Protein AF-A0A378AR31-F1 (afdb_monomer)

Mean predicted aligned error: 7.61 Å

Organism: NCBI:txid72407

Structure (mmCIF, N/CA/C/O backbone):
data_AF-A0A378AR31-F1
#
_entry.id   AF-A0A378AR31-F1
#
loop_
_atom_site.group_PDB
_atom_site.id
_atom_site.type_symbol
_atom_site.label_atom_id
_atom_site.label_alt_id
_atom_site.label_comp_id
_atom_site.label_asym_id
_atom_site.label_entity_id
_atom_site.label_seq_id
_atom_site.pdbx_PDB_ins_code
_atom_site.Cartn_x
_atom_site.Cartn_y
_atom_site.Cartn_z
_atom_site.occupancy
_atom_site.B_iso_or_equiv
_atom_site.auth_seq_id
_atom_site.auth_comp_id
_atom_site.auth_asym_id
_atom_site.auth_atom_id
_atom_site.pdbx_PDB_model_num
ATOM 1 N N . MET A 1 1 ? -20.891 -11.059 22.526 1.00 69.88 1 MET A N 1
ATOM 2 C CA . MET A 1 1 ? -19.518 -11.521 22.228 1.00 69.88 1 MET A CA 1
ATOM 3 C C . MET A 1 1 ? -19.489 -12.984 21.783 1.00 69.88 1 MET A C 1
ATOM 5 O O . MET A 1 1 ? -19.189 -13.189 20.621 1.00 69.88 1 MET A O 1
ATOM 9 N N . GLN A 1 2 ? -19.909 -13.976 22.588 1.00 78.50 2 GLN A N 1
ATOM 10 C CA . GLN A 1 2 ? -19.886 -15.408 22.188 1.00 78.50 2 GLN A CA 1
ATOM 11 C C . GLN A 1 2 ? -20.604 -15.714 20.859 1.00 78.50 2 GLN A C 1
ATOM 13 O O . GLN A 1 2 ? -19.966 -16.184 19.927 1.00 78.50 2 GLN A O 1
ATOM 18 N N . LYS A 1 3 ? -21.873 -15.308 20.704 1.00 87.25 3 LYS A N 1
ATOM 19 C CA . LYS A 1 3 ? -22.604 -15.470 19.428 1.00 87.25 3 LYS A CA 1
ATOM 20 C C . LYS A 1 3 ? -21.940 -14.767 18.234 1.00 87.25 3 LYS A C 1
ATOM 22 O O . LYS A 1 3 ? -22.090 -15.207 17.103 1.00 87.25 3 LYS A O 1
ATOM 27 N N . LEU A 1 4 ? -21.226 -13.661 18.467 1.00 87.81 4 LEU A N 1
ATOM 28 C CA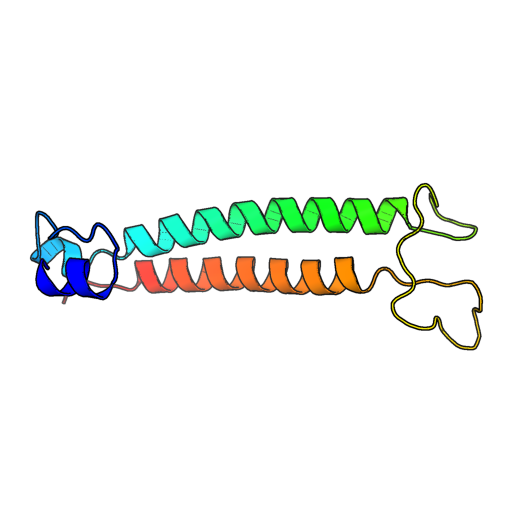 . LEU A 1 4 ? -20.530 -12.937 17.397 1.00 87.81 4 LEU A CA 1
ATOM 29 C C . LEU A 1 4 ? -19.252 -13.674 16.984 1.00 87.81 4 LEU A C 1
ATOM 31 O O . LEU A 1 4 ? -18.990 -13.801 15.792 1.00 87.81 4 LEU A O 1
ATOM 35 N N . ALA A 1 5 ? -18.490 -14.191 17.949 1.00 90.12 5 ALA A N 1
ATOM 36 C CA . ALA A 1 5 ? -17.317 -15.020 17.689 1.00 90.12 5 ALA A CA 1
ATOM 37 C C . ALA A 1 5 ? -17.698 -16.311 16.940 1.00 90.12 5 ALA A C 1
ATOM 39 O O . ALA A 1 5 ? -17.041 -16.669 15.969 1.00 90.12 5 ALA A O 1
ATOM 40 N N . GLU A 1 6 ? -18.812 -16.947 17.319 1.00 89.25 6 GLU A N 1
ATOM 41 C CA . GLU A 1 6 ? -19.341 -18.152 16.661 1.00 89.25 6 GLU A CA 1
ATOM 42 C C . GLU A 1 6 ? -19.731 -17.914 15.195 1.00 89.25 6 GLU A C 1
ATOM 44 O O . GLU A 1 6 ? -19.411 -18.724 14.332 1.00 89.25 6 GLU A O 1
ATOM 49 N N . VAL A 1 7 ? -20.402 -16.799 14.889 1.00 94.75 7 VAL A N 1
ATOM 50 C CA . VAL A 1 7 ? -20.836 -16.497 13.513 1.00 94.75 7 VAL A CA 1
ATOM 51 C C . VAL A 1 7 ? -19.681 -15.981 12.647 1.00 94.75 7 VAL A C 1
ATOM 53 O O . VAL A 1 7 ? -19.621 -16.287 11.458 1.00 94.75 7 VAL A O 1
ATOM 56 N N . SER A 1 8 ? -18.766 -15.191 13.218 1.00 91.38 8 SER A N 1
ATOM 57 C CA . SER A 1 8 ? -17.653 -14.579 12.473 1.00 91.38 8 SER A CA 1
ATOM 58 C C . SER A 1 8 ? -16.426 -15.479 12.322 1.00 91.38 8 SER A C 1
ATOM 60 O O . SER A 1 8 ? -15.584 -15.196 11.473 1.00 91.38 8 SER A O 1
ATOM 62 N N . ASN A 1 9 ? -16.311 -16.545 13.122 1.00 90.94 9 ASN A N 1
ATOM 63 C CA . ASN A 1 9 ? -15.100 -17.364 13.258 1.00 90.94 9 ASN A CA 1
ATOM 64 C C . ASN A 1 9 ? -13.840 -16.550 13.612 1.00 90.94 9 ASN A C 1
ATOM 66 O O . ASN A 1 9 ? -12.719 -16.943 13.288 1.00 90.94 9 ASN A O 1
ATOM 70 N N . LEU A 1 10 ? -14.017 -15.408 14.280 1.00 90.38 10 LEU A N 1
ATOM 71 C CA . LEU A 1 10 ? -12.929 -14.564 14.763 1.00 90.38 10 LEU A CA 1
ATOM 72 C C . LEU A 1 10 ? -12.861 -14.619 16.296 1.00 90.38 10 LEU A C 1
ATOM 74 O O . LEU A 1 10 ? -13.904 -14.711 16.951 1.00 90.38 10 LEU A O 1
ATOM 78 N N . PRO A 1 11 ? -11.657 -14.531 16.892 1.00 89.38 11 PRO A N 1
ATOM 79 C CA . PRO A 1 11 ? -11.473 -14.553 18.341 1.00 89.38 11 PRO A CA 1
ATOM 80 C C . PRO A 1 11 ? -11.846 -13.196 18.962 1.00 89.38 11 PRO A C 1
ATOM 82 O O . PRO A 1 11 ? -10.994 -12.463 19.456 1.00 89.38 11 PRO A O 1
ATOM 85 N N . VAL A 1 12 ? -13.128 -12.830 18.899 1.00 88.75 12 VAL A N 1
ATOM 86 C CA . VAL A 1 12 ? -13.624 -11.561 19.443 1.00 88.75 12 VAL A CA 1
ATOM 87 C C . VAL A 1 12 ? -13.807 -11.685 20.956 1.00 88.75 12 VAL A C 1
ATOM 89 O O . VAL A 1 12 ? -14.566 -12.533 21.431 1.00 88.75 12 VAL A O 1
ATOM 92 N N . VAL A 1 13 ? -13.136 -10.818 21.710 1.00 89.19 13 VAL A N 1
ATOM 93 C CA . VAL A 1 13 ? -13.215 -10.746 23.176 1.00 89.19 13 VAL A CA 1
ATOM 94 C C . VAL A 1 13 ? -13.860 -9.427 23.618 1.00 89.19 13 VAL A C 1
ATOM 96 O O . VAL A 1 13 ? -13.732 -8.426 22.912 1.00 89.19 13 VAL A O 1
ATOM 99 N N . PRO A 1 14 ? -14.595 -9.403 24.747 1.00 84.88 14 PRO A N 1
ATOM 100 C CA . PRO A 1 14 ? -15.070 -8.152 25.332 1.00 84.88 14 PRO A CA 1
ATOM 101 C C . PRO A 1 14 ? -13.894 -7.256 25.731 1.00 84.88 14 PRO A C 1
ATOM 103 O O . PRO A 1 14 ? -12.881 -7.758 26.213 1.00 84.88 14 PRO A O 1
ATOM 106 N N . ALA A 1 15 ? -14.050 -5.943 25.543 1.00 84.81 15 ALA A N 1
ATOM 107 C CA . ALA A 1 15 ? -13.116 -4.967 26.093 1.00 84.81 15 ALA A CA 1
ATOM 108 C C . ALA A 1 15 ? -13.166 -4.997 27.629 1.00 84.81 15 ALA A C 1
ATOM 110 O O . ALA A 1 15 ? -14.226 -5.251 28.208 1.00 84.81 15 ALA A O 1
ATOM 111 N N . GLU A 1 16 ? -12.024 -4.751 28.271 1.00 84.56 16 GLU A N 1
ATOM 112 C CA . GLU A 1 16 ? -11.906 -4.743 29.736 1.00 84.56 16 GLU A CA 1
ATOM 113 C C . GLU A 1 16 ? -12.666 -3.564 30.360 1.00 84.56 16 GLU A C 1
ATOM 115 O O . GLU A 1 16 ? -13.309 -3.729 31.397 1.00 84.56 16 GLU A O 1
ATOM 120 N N . ASP A 1 17 ? -12.660 -2.410 29.686 1.00 85.25 17 ASP A N 1
ATOM 121 C CA . ASP A 1 17 ? -13.423 -1.217 30.048 1.00 85.25 17 ASP A CA 1
ATOM 122 C C . ASP A 1 17 ? -14.260 -0.749 28.849 1.00 85.25 17 ASP A C 1
ATOM 124 O O . ASP A 1 17 ? -13.747 -0.367 27.799 1.00 85.25 17 ASP A O 1
ATOM 128 N N . LEU A 1 18 ? -15.583 -0.802 29.000 1.00 81.75 18 LEU A N 1
ATOM 129 C CA . LEU A 1 18 ? -16.522 -0.407 27.950 1.00 81.75 18 LEU A CA 1
ATOM 130 C C . LEU A 1 18 ? -16.644 1.115 27.809 1.00 81.75 18 LEU A C 1
ATOM 132 O O . LEU A 1 18 ? -17.028 1.587 26.740 1.00 81.75 18 LEU A O 1
ATOM 136 N N . ILE A 1 19 ? -16.351 1.876 28.866 1.00 79.06 19 ILE A N 1
ATOM 137 C CA . ILE A 1 19 ? -16.385 3.342 28.838 1.00 79.06 19 ILE A CA 1
ATOM 138 C C . ILE A 1 19 ? -15.210 3.840 27.999 1.00 79.06 19 ILE A C 1
ATOM 140 O O . ILE A 1 19 ? -15.399 4.656 27.100 1.00 79.06 19 ILE A O 1
ATOM 144 N N . GLU A 1 20 ? -14.020 3.290 28.240 1.00 79.81 20 GLU A N 1
ATOM 145 C CA . GLU A 1 20 ? -12.820 3.583 27.454 1.00 79.81 20 GLU A CA 1
ATOM 146 C C . GLU A 1 20 ? -12.986 3.134 25.995 1.00 79.81 20 GLU A C 1
ATOM 148 O O . GLU A 1 20 ? -12.852 3.954 25.085 1.00 79.81 20 GLU A O 1
ATOM 153 N N . ALA A 1 21 ? -13.435 1.895 25.770 1.00 78.38 21 ALA A N 1
ATOM 154 C CA . ALA A 1 21 ? -13.585 1.337 24.426 1.00 78.38 21 ALA A CA 1
ATOM 155 C C . ALA A 1 21 ? -14.638 2.048 23.555 1.00 78.38 21 ALA A C 1
ATOM 157 O O . ALA A 1 21 ? -14.656 1.869 22.338 1.00 78.38 21 ALA A O 1
ATOM 158 N N . THR A 1 22 ? -15.540 2.832 24.154 1.00 78.19 22 THR A N 1
ATOM 159 C CA . THR A 1 22 ? -16.521 3.632 23.401 1.00 78.19 22 THR A CA 1
ATOM 160 C C . THR A 1 22 ? -15.874 4.862 22.758 1.00 78.19 22 THR A C 1
ATOM 162 O O . THR A 1 22 ? -16.312 5.292 21.690 1.00 78.19 22 THR A O 1
ATOM 165 N N . SER A 1 23 ? -14.823 5.402 23.378 1.00 76.81 23 SER A N 1
ATOM 166 C CA . SER A 1 23 ? -14.128 6.613 22.929 1.00 76.81 23 SER A CA 1
ATOM 167 C C . SER A 1 23 ? -12.747 6.326 22.326 1.00 76.81 23 SER A C 1
ATOM 169 O O . SER A 1 23 ? -12.191 7.197 21.656 1.00 76.81 23 SER A O 1
ATOM 171 N N . ASP A 1 24 ? -12.189 5.125 22.522 1.00 81.94 24 ASP A N 1
ATOM 172 C CA . ASP A 1 24 ? -10.878 4.764 21.981 1.00 81.94 24 ASP A CA 1
ATOM 173 C C . ASP A 1 24 ? -10.902 4.592 20.454 1.00 81.94 24 ASP A C 1
ATOM 175 O O . ASP A 1 24 ? -11.505 3.676 19.890 1.00 81.94 24 ASP A O 1
ATOM 179 N N . CYS A 1 25 ? -10.179 5.479 19.770 1.00 84.81 25 CYS A N 1
ATOM 180 C CA . CYS A 1 25 ? -9.880 5.369 18.343 1.00 84.81 25 CYS A CA 1
ATOM 181 C C . CYS A 1 25 ? -8.418 4.972 18.071 1.00 84.81 25 CYS A C 1
ATOM 183 O O . CYS A 1 25 ? -7.995 4.908 16.911 1.00 84.81 25 CYS A O 1
ATOM 185 N N . GLY A 1 26 ? -7.635 4.677 19.113 1.00 86.81 26 GLY A N 1
ATOM 186 C CA . GLY A 1 26 ? -6.215 4.350 19.025 1.00 86.81 26 GLY A CA 1
ATOM 187 C C . GLY A 1 26 ? -5.943 3.121 18.164 1.00 86.81 26 GLY A C 1
ATOM 188 O O . GLY A 1 26 ? -5.019 3.129 17.342 1.00 86.81 26 GLY A O 1
ATOM 189 N N . ALA A 1 27 ? -6.796 2.095 18.256 1.00 88.31 27 ALA A N 1
ATOM 190 C CA . ALA A 1 27 ? -6.701 0.908 17.409 1.00 88.31 27 ALA A CA 1
ATOM 191 C C . ALA A 1 27 ? -6.760 1.247 15.904 1.00 88.31 27 ALA A C 1
ATOM 193 O O . ALA A 1 27 ? -5.966 0.717 15.120 1.00 88.31 27 ALA A O 1
ATOM 194 N N . TYR A 1 28 ? -7.633 2.174 15.488 1.00 88.81 28 TYR A N 1
ATOM 195 C CA . TYR A 1 28 ? -7.748 2.590 14.085 1.00 88.81 28 TYR A CA 1
ATOM 196 C C . TYR A 1 28 ? -6.498 3.329 13.602 1.00 88.81 28 TYR A C 1
ATOM 198 O O . TYR A 1 28 ? -5.985 3.029 12.521 1.00 88.81 28 TYR A O 1
ATOM 206 N N . VAL A 1 29 ? -5.963 4.243 14.419 1.00 93.44 29 VAL A N 1
ATOM 207 C CA . VAL A 1 29 ? -4.726 4.983 14.114 1.00 93.44 29 VAL A CA 1
ATOM 208 C C . VAL A 1 29 ? -3.539 4.031 13.968 1.00 93.44 29 VAL A C 1
ATOM 210 O O . VAL A 1 29 ? -2.745 4.156 13.031 1.00 93.44 29 VAL A O 1
ATOM 213 N N . MET A 1 30 ? -3.427 3.045 14.859 1.00 93.88 30 MET A N 1
ATOM 214 C CA . MET A 1 30 ? -2.351 2.052 14.838 1.00 93.88 30 MET A CA 1
ATOM 215 C C . MET A 1 30 ? -2.412 1.167 13.593 1.00 93.88 30 MET A C 1
ATOM 217 O O . MET A 1 30 ? -1.406 0.999 12.892 1.00 93.88 30 MET A O 1
ATOM 221 N N . VAL A 1 31 ? -3.596 0.636 13.276 1.00 94.44 31 VAL A N 1
ATOM 222 C CA . VAL A 1 31 ? -3.803 -0.170 12.067 1.00 94.44 31 VAL A CA 1
ATOM 223 C C . VAL A 1 31 ? -3.471 0.654 10.828 1.00 94.44 31 VAL A C 1
ATOM 225 O O . VAL A 1 31 ? -2.69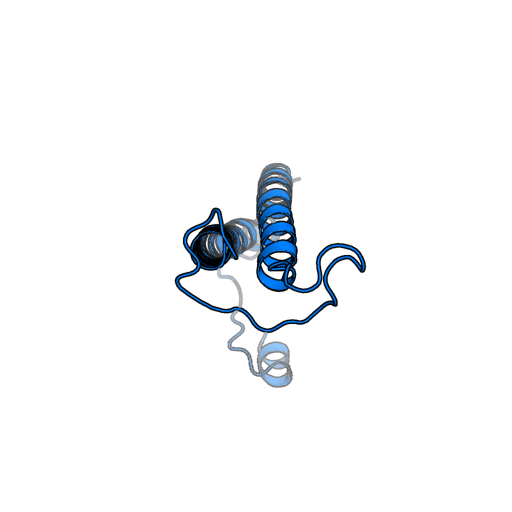2 0.205 9.983 1.00 94.44 31 VAL A O 1
ATOM 228 N N . HIS A 1 32 ? -3.976 1.881 10.730 1.00 95.69 32 HIS A N 1
ATOM 229 C CA . HIS A 1 32 ? -3.750 2.708 9.551 1.00 95.69 32 HIS A CA 1
ATOM 230 C C . HIS A 1 32 ? -2.279 3.145 9.406 1.00 95.69 32 HIS A C 1
ATOM 232 O O . HIS A 1 32 ? -1.722 3.099 8.306 1.00 95.69 32 HIS A O 1
ATOM 238 N N . SER A 1 33 ? -1.583 3.403 10.517 1.00 95.19 33 SER A N 1
ATOM 239 C CA . SER A 1 33 ? -0.139 3.672 10.522 1.00 95.19 33 SER A CA 1
ATOM 240 C C . SER A 1 33 ? 0.677 2.499 9.966 1.00 95.19 33 SER A C 1
ATOM 242 O O . SER A 1 33 ? 1.669 2.700 9.253 1.00 95.19 33 SER A O 1
ATOM 244 N N . SER A 1 34 ? 0.255 1.260 10.243 1.00 96.94 34 SER A N 1
ATOM 245 C CA . SER A 1 34 ? 0.878 0.063 9.667 1.00 96.94 34 SER A CA 1
ATOM 246 C C . SER A 1 34 ? 0.659 -0.026 8.147 1.00 96.94 34 SER A C 1
ATOM 248 O O . SER A 1 34 ? 1.603 -0.325 7.406 1.00 96.94 34 SER A O 1
ATOM 250 N N . LEU A 1 35 ? -0.536 0.343 7.665 1.00 96.38 35 LEU A N 1
ATOM 251 C CA . LEU A 1 35 ? -0.861 0.417 6.237 1.00 96.38 35 LEU A CA 1
ATOM 252 C C . LEU A 1 35 ? -0.056 1.509 5.530 1.00 96.38 35 LEU A C 1
ATOM 254 O O . LEU A 1 35 ? 0.508 1.254 4.466 1.00 96.38 35 LEU A O 1
ATOM 258 N N . LYS A 1 36 ? 0.090 2.692 6.139 1.00 97.56 36 LYS A N 1
ATOM 259 C CA . LYS A 1 36 ? 0.974 3.753 5.636 1.00 97.56 36 LYS A CA 1
ATOM 260 C C . LYS A 1 36 ? 2.404 3.244 5.472 1.00 97.56 36 LYS A C 1
ATOM 262 O O . LYS A 1 36 ? 3.020 3.462 4.430 1.00 97.56 36 LYS A O 1
ATOM 267 N N . ARG A 1 37 ? 2.947 2.543 6.475 1.00 97.62 37 ARG A N 1
ATOM 268 C CA . ARG A 1 37 ? 4.309 1.985 6.403 1.00 97.62 37 ARG A CA 1
ATOM 269 C C . ARG A 1 37 ? 4.458 1.013 5.231 1.00 97.62 37 ARG A C 1
ATOM 271 O O . ARG A 1 37 ? 5.484 1.034 4.549 1.00 97.62 37 ARG A O 1
ATOM 278 N N . LEU A 1 38 ? 3.455 0.169 5.001 1.00 97.25 38 LEU A N 1
ATOM 279 C CA . LEU A 1 38 ? 3.421 -0.742 3.859 1.00 97.25 38 LEU A CA 1
ATOM 280 C C . LEU A 1 38 ? 3.359 0.034 2.533 1.00 97.25 38 LEU A C 1
ATOM 282 O O . LEU A 1 38 ? 4.149 -0.252 1.635 1.00 97.25 38 LEU A O 1
ATOM 286 N N . ALA A 1 39 ? 2.504 1.055 2.433 1.00 97.12 39 ALA A N 1
ATOM 287 C CA . ALA A 1 39 ? 2.368 1.899 1.245 1.00 97.12 39 ALA A CA 1
ATOM 288 C C . ALA A 1 39 ? 3.677 2.623 0.881 1.00 97.12 39 ALA A C 1
ATOM 290 O O . ALA A 1 39 ? 4.065 2.646 -0.285 1.00 97.12 39 ALA A O 1
ATOM 291 N N . VAL A 1 40 ? 4.415 3.144 1.868 1.00 97.56 40 VAL A N 1
ATOM 292 C CA . VAL A 1 40 ? 5.733 3.769 1.643 1.00 97.56 40 VAL A CA 1
ATOM 293 C C . VAL A 1 40 ? 6.722 2.769 1.038 1.00 97.56 40 VAL A C 1
ATOM 295 O O . VAL A 1 40 ? 7.417 3.088 0.071 1.00 97.56 40 VAL A O 1
ATOM 298 N N . LYS A 1 41 ? 6.769 1.537 1.563 1.00 97.62 41 LYS A N 1
ATOM 299 C CA . LYS A 1 41 ? 7.645 0.484 1.026 1.00 97.62 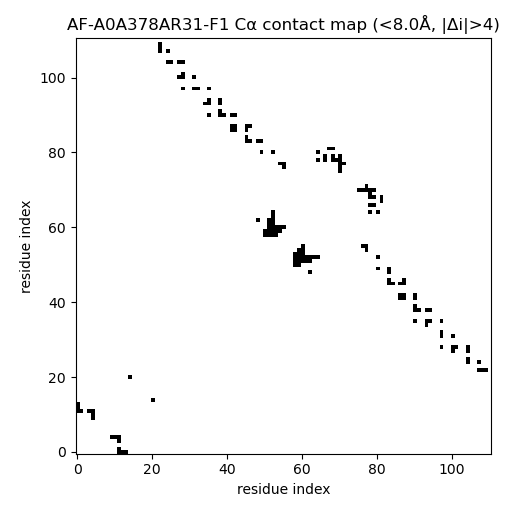41 LYS A CA 1
ATOM 300 C C . LYS A 1 41 ? 7.245 0.075 -0.391 1.00 97.62 41 LYS A C 1
ATOM 302 O O . LYS A 1 41 ? 8.116 -0.029 -1.251 1.00 97.62 41 LYS A O 1
ATOM 307 N N . LEU A 1 42 ? 5.950 -0.126 -0.642 1.00 96.88 42 LEU A N 1
ATOM 308 C CA . LEU A 1 42 ? 5.443 -0.468 -1.973 1.00 96.88 42 LEU A CA 1
ATOM 309 C C . LEU A 1 42 ? 5.737 0.628 -2.997 1.00 96.88 42 LEU A C 1
ATOM 311 O O . LEU A 1 42 ? 6.184 0.314 -4.098 1.00 96.88 42 LEU A O 1
ATOM 315 N N . SER A 1 43 ? 5.559 1.901 -2.634 1.00 97.38 43 SER A N 1
ATOM 316 C CA . SER A 1 43 ? 5.874 3.008 -3.536 1.00 97.38 43 SER A CA 1
ATOM 317 C C . SER A 1 43 ? 7.366 3.064 -3.867 1.00 97.38 43 SER A C 1
ATOM 319 O O . SER A 1 43 ? 7.726 3.277 -5.022 1.00 97.38 43 SER A O 1
ATOM 321 N N . LYS A 1 44 ? 8.249 2.788 -2.895 1.00 97.19 44 LYS A N 1
ATOM 322 C CA . LYS A 1 44 ? 9.694 2.681 -3.150 1.00 97.19 44 LYS A CA 1
ATOM 323 C C . LYS A 1 44 ? 10.002 1.570 -4.154 1.00 97.19 44 LYS A C 1
ATOM 325 O O . LYS A 1 44 ? 10.700 1.828 -5.126 1.00 97.19 44 LYS A O 1
ATOM 330 N N . ILE A 1 45 ? 9.441 0.375 -3.962 1.00 97.06 45 ILE A N 1
ATOM 331 C CA . ILE A 1 45 ? 9.612 -0.749 -4.899 1.00 97.06 45 ILE A CA 1
ATOM 332 C C . ILE A 1 45 ? 9.112 -0.366 -6.299 1.00 97.06 45 ILE A C 1
ATOM 334 O O . ILE A 1 45 ? 9.798 -0.607 -7.286 1.00 97.06 45 ILE A O 1
ATOM 338 N N . CYS A 1 46 ? 7.951 0.283 -6.403 1.00 95.69 46 CYS A N 1
ATOM 339 C CA . CYS A 1 46 ? 7.414 0.731 -7.688 1.00 95.69 46 CYS A CA 1
ATOM 340 C C . CYS A 1 46 ? 8.301 1.794 -8.349 1.00 95.69 46 CYS A C 1
ATOM 342 O O . CYS A 1 46 ? 8.483 1.763 -9.563 1.00 95.69 46 CYS A O 1
ATOM 344 N N . ASN A 1 47 ? 8.890 2.706 -7.573 1.00 95.81 47 ASN A N 1
ATOM 345 C CA . ASN A 1 47 ? 9.852 3.681 -8.086 1.00 95.81 47 ASN A CA 1
ATOM 346 C C . ASN A 1 47 ? 11.122 3.005 -8.612 1.00 95.81 47 ASN A C 1
ATOM 348 O O . ASN A 1 47 ? 11.571 3.364 -9.699 1.00 95.81 47 ASN A O 1
ATOM 352 N N . ASP A 1 48 ? 11.652 2.005 -7.901 1.00 95.81 48 ASP A N 1
ATOM 353 C CA . ASP A 1 48 ? 12.792 1.223 -8.385 1.00 95.81 48 ASP A CA 1
ATOM 354 C C . ASP A 1 48 ? 12.441 0.508 -9.694 1.00 95.81 48 ASP A C 1
ATOM 356 O O . ASP A 1 48 ? 13.190 0.609 -10.656 1.00 95.81 48 ASP A O 1
ATOM 360 N N . LEU A 1 49 ? 11.279 -0.154 -9.777 1.00 93.81 49 LEU A N 1
ATOM 361 C CA . LEU A 1 49 ? 10.847 -0.843 -10.998 1.00 93.81 49 LEU A CA 1
ATOM 362 C C . LEU A 1 49 ? 10.766 0.112 -12.194 1.00 93.81 49 LEU A C 1
ATOM 364 O O . LEU A 1 49 ? 11.247 -0.224 -13.270 1.00 93.81 49 LEU A O 1
ATOM 368 N N . ARG A 1 50 ? 10.204 1.313 -11.999 1.00 92.31 50 ARG A N 1
ATOM 369 C CA . ARG A 1 50 ? 10.112 2.349 -13.044 1.00 92.31 50 ARG A CA 1
ATOM 370 C C . ARG A 1 50 ? 11.485 2.865 -13.468 1.00 92.31 50 ARG A C 1
ATOM 372 O O . ARG A 1 50 ? 11.687 3.158 -14.643 1.00 92.31 50 ARG A O 1
ATOM 379 N N . LEU A 1 51 ? 12.408 3.007 -12.517 1.00 93.12 51 LEU A N 1
ATOM 380 C CA . LEU A 1 51 ? 13.769 3.460 -12.783 1.00 93.12 51 LEU A CA 1
ATOM 381 C C . LEU A 1 51 ? 14.568 2.386 -13.534 1.00 93.12 51 LEU A C 1
ATOM 383 O O . LEU A 1 51 ? 15.178 2.689 -14.558 1.00 93.12 51 LEU A O 1
ATOM 387 N N . LEU A 1 52 ? 14.514 1.135 -13.077 1.00 92.38 52 LEU A N 1
ATOM 388 C CA . LEU A 1 52 ? 15.194 -0.008 -13.692 1.00 92.38 52 LEU A CA 1
ATOM 389 C C . LEU A 1 52 ? 14.649 -0.323 -15.091 1.00 92.38 52 LEU A C 1
ATOM 391 O O . LEU A 1 52 ? 15.415 -0.713 -15.968 1.00 92.38 52 LEU A O 1
ATOM 395 N N . SER A 1 53 ? 13.352 -0.104 -15.325 1.00 90.12 53 SER A N 1
ATOM 396 C CA . SER A 1 53 ? 12.723 -0.253 -16.642 1.00 90.12 53 SER A CA 1
ATOM 397 C C . SER A 1 53 ? 12.796 1.013 -17.508 1.00 90.12 53 SER A C 1
ATOM 399 O O . SER A 1 53 ? 12.123 1.087 -18.537 1.00 90.12 53 SER A O 1
ATOM 401 N N . SER A 1 54 ? 13.524 2.056 -17.089 1.00 88.94 54 SER A N 1
ATOM 402 C CA . SER A 1 54 ? 13.646 3.284 -17.883 1.00 88.94 54 SER A CA 1
ATOM 403 C C . SER A 1 54 ? 14.469 3.012 -19.144 1.00 88.94 54 SER A C 1
ATOM 405 O O . SER A 1 54 ? 15.560 2.461 -19.077 1.00 88.94 54 SER A O 1
ATOM 407 N N . GLY A 1 55 ? 13.965 3.385 -20.316 1.00 85.44 55 GLY A N 1
ATOM 408 C CA . GLY A 1 55 ? 14.555 2.972 -21.589 1.00 85.44 55 GLY A CA 1
ATOM 409 C C . GLY A 1 55 ? 13.708 3.428 -22.780 1.00 85.44 55 GLY A C 1
ATOM 410 O O . GLY A 1 55 ? 12.782 4.222 -22.595 1.00 85.44 55 GLY A O 1
ATOM 411 N N . PRO A 1 56 ? 14.014 2.993 -24.018 1.00 75.94 56 PRO A N 1
ATOM 412 C CA . PRO A 1 56 ? 14.943 1.908 -24.372 1.00 75.94 56 PRO A CA 1
ATOM 413 C C . PRO A 1 56 ? 16.380 2.341 -24.728 1.00 75.94 56 PRO A C 1
ATOM 415 O O . PRO A 1 56 ? 17.246 1.490 -24.883 1.00 75.94 56 PRO A O 1
ATOM 418 N N . ARG A 1 57 ? 16.662 3.642 -24.912 1.00 77.94 57 ARG A N 1
ATOM 419 C CA . ARG A 1 57 ? 17.988 4.126 -25.384 1.00 77.94 57 ARG A CA 1
ATOM 420 C C . ARG A 1 57 ? 18.672 5.147 -24.469 1.00 77.94 57 ARG A C 1
ATOM 422 O O . ARG A 1 57 ? 19.865 5.368 -24.620 1.00 77.94 57 ARG A O 1
ATOM 429 N N . ALA A 1 58 ? 17.928 5.777 -23.559 1.00 79.38 58 ALA A N 1
ATOM 430 C CA . ALA A 1 58 ? 18.408 6.861 -22.690 1.00 79.38 58 ALA A CA 1
ATOM 431 C C . ALA A 1 58 ? 18.034 6.645 -21.206 1.00 79.38 58 ALA A C 1
ATOM 433 O O . ALA A 1 58 ? 17.805 7.604 -20.476 1.00 79.38 58 ALA A O 1
ATOM 434 N N . GLY A 1 59 ? 17.921 5.385 -20.779 1.00 84.69 59 GLY A N 1
ATOM 435 C CA . GLY A 1 59 ? 17.647 4.986 -19.393 1.00 84.69 59 GLY A CA 1
ATOM 436 C C . GLY A 1 59 ? 18.475 3.759 -19.003 1.00 84.69 59 GLY A C 1
ATOM 437 O O . GLY A 1 59 ? 19.363 3.370 -19.761 1.00 84.69 59 GLY A O 1
ATOM 438 N N . LEU A 1 60 ? 18.202 3.168 -17.836 1.00 88.50 60 LEU A N 1
ATOM 439 C CA . LEU A 1 60 ? 18.939 1.997 -17.334 1.00 88.50 60 LEU A CA 1
ATOM 440 C C . LEU A 1 60 ? 18.653 0.721 -18.139 1.00 88.50 60 LEU A C 1
ATOM 442 O O . LEU A 1 60 ? 19.580 0.008 -18.510 1.00 88.50 60 LEU A O 1
ATOM 446 N N . ASN A 1 61 ? 17.375 0.460 -18.430 1.00 86.88 61 ASN A N 1
ATOM 447 C CA . ASN A 1 61 ? 16.886 -0.692 -19.189 1.00 86.88 61 ASN A CA 1
ATOM 448 C C . ASN A 1 61 ? 17.418 -2.049 -18.673 1.00 86.88 61 ASN A C 1
ATOM 450 O O . ASN A 1 61 ? 17.759 -2.932 -19.458 1.00 86.88 61 ASN A O 1
ATOM 454 N N . GLU A 1 62 ? 17.505 -2.199 -17.347 1.00 90.50 62 GLU A N 1
ATOM 455 C CA . GLU A 1 62 ? 18.012 -3.406 -16.674 1.00 90.50 62 GLU A CA 1
ATOM 456 C C . GLU A 1 62 ? 16.968 -4.527 -16.618 1.00 90.50 62 GLU A C 1
ATOM 458 O O . GLU A 1 62 ? 17.312 -5.709 -16.641 1.00 90.50 62 GLU A O 1
ATOM 463 N N . ILE A 1 63 ? 15.684 -4.160 -16.555 1.00 90.06 63 ILE A N 1
ATOM 464 C CA . ILE A 1 63 ? 14.557 -5.096 -16.548 1.00 90.06 63 ILE A CA 1
ATOM 465 C C . ILE A 1 63 ? 13.521 -4.696 -17.595 1.00 90.06 63 ILE A C 1
ATOM 467 O O . ILE A 1 63 ? 13.295 -3.513 -17.847 1.00 90.06 63 ILE A O 1
ATOM 471 N N . ASN A 1 64 ? 12.823 -5.694 -18.135 1.00 86.25 64 ASN A N 1
ATOM 472 C CA . ASN A 1 64 ? 11.696 -5.489 -19.038 1.00 86.25 64 ASN A CA 1
ATOM 473 C C . ASN A 1 64 ? 10.394 -5.785 -18.292 1.00 86.25 64 ASN A C 1
ATOM 475 O O . ASN A 1 64 ? 10.173 -6.907 -17.833 1.00 86.25 64 ASN A O 1
ATOM 479 N N . LEU A 1 65 ? 9.539 -4.773 -18.15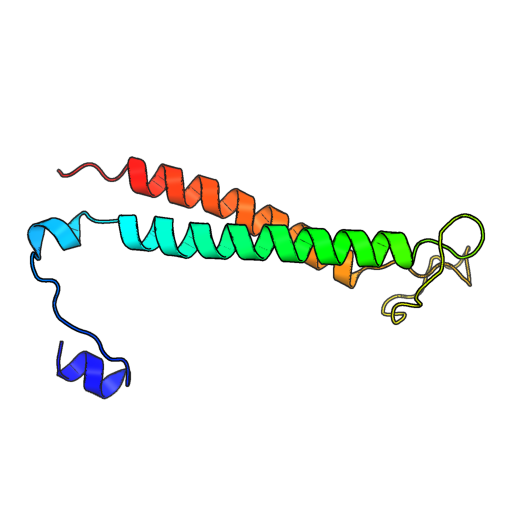5 1.00 87.00 65 LEU A N 1
ATOM 480 C CA . LEU A 1 65 ? 8.199 -4.936 -17.597 1.00 87.00 65 LEU A CA 1
ATOM 481 C C . LEU A 1 65 ? 7.219 -5.389 -18.689 1.00 87.00 65 LEU A C 1
ATOM 483 O O . LEU A 1 65 ? 7.407 -5.036 -19.854 1.00 87.00 65 LEU A O 1
ATOM 487 N N . PRO A 1 66 ? 6.167 -6.149 -18.335 1.00 86.06 66 PRO A N 1
ATOM 488 C CA . PRO A 1 66 ? 5.178 -6.600 -19.303 1.00 86.06 66 PRO A CA 1
ATOM 489 C C . PRO A 1 66 ? 4.447 -5.418 -19.949 1.00 86.06 66 PRO A C 1
ATOM 491 O O . PRO A 1 66 ? 4.009 -4.483 -19.272 1.00 86.06 66 PRO A O 1
ATOM 494 N N . GLU A 1 67 ? 4.280 -5.493 -21.266 1.00 82.31 67 GLU A N 1
ATOM 495 C CA . GLU A 1 67 ? 3.573 -4.491 -22.057 1.00 82.31 67 GLU A CA 1
ATOM 496 C C . GLU A 1 67 ? 2.061 -4.636 -21.855 1.00 82.31 67 GLU A C 1
ATOM 498 O O . GLU A 1 67 ? 1.399 -5.456 -22.483 1.00 82.31 67 GLU A O 1
ATOM 503 N N . LEU A 1 68 ? 1.506 -3.850 -20.933 1.00 81.12 68 LEU A N 1
ATOM 504 C CA . LEU A 1 68 ? 0.071 -3.873 -20.618 1.00 81.12 68 LEU A CA 1
ATOM 505 C C . LEU A 1 68 ? -0.728 -2.799 -21.363 1.00 81.12 68 LEU A C 1
ATOM 507 O O . LEU A 1 68 ? -1.955 -2.781 -21.303 1.00 81.12 68 LEU A O 1
ATOM 511 N N . GLN A 1 69 ? -0.043 -1.903 -22.070 1.00 73.25 69 GLN A N 1
ATOM 512 C CA . GLN A 1 69 ? -0.665 -0.878 -22.890 1.00 73.25 69 GLN A CA 1
ATOM 513 C C . GLN A 1 69 ? 0.227 -0.591 -24.093 1.00 73.25 69 GLN A C 1
ATOM 515 O O . GLN A 1 69 ? 1.441 -0.446 -23.941 1.00 73.25 69 GLN A O 1
ATOM 520 N N . ALA A 1 70 ? -0.379 -0.493 -25.280 1.00 61.25 70 ALA A N 1
ATOM 521 C CA . ALA A 1 70 ? 0.342 -0.083 -26.475 1.00 61.25 70 ALA A CA 1
ATOM 522 C C . ALA A 1 70 ? 0.948 1.308 -26.24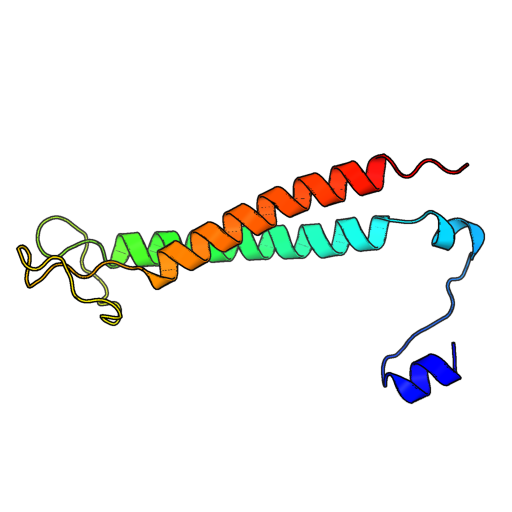1 1.00 61.25 70 ALA A C 1
ATOM 524 O O . ALA A 1 70 ? 0.244 2.255 -25.872 1.00 61.25 70 ALA A O 1
ATOM 525 N N . GLY A 1 71 ? 2.263 1.416 -26.439 1.00 61.28 71 GLY A N 1
ATOM 526 C CA . GLY A 1 71 ? 2.947 2.699 -26.505 1.00 61.28 71 GLY A CA 1
ATOM 527 C C . GLY A 1 71 ? 2.316 3.607 -27.560 1.00 61.28 71 GLY A C 1
ATOM 528 O O . GLY A 1 71 ? 1.577 3.159 -28.437 1.00 61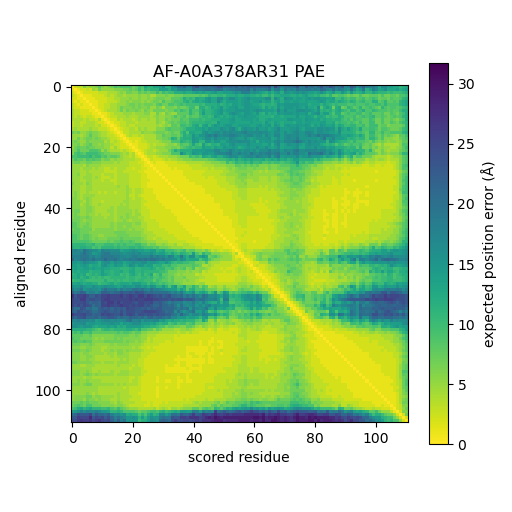.28 71 GLY A O 1
ATOM 529 N N . SER A 1 72 ? 2.604 4.907 -27.478 1.00 65.19 72 SER A N 1
ATOM 530 C CA . SER A 1 72 ? 2.191 5.876 -28.502 1.00 65.19 72 SER A CA 1
ATOM 531 C C . SER A 1 72 ? 2.446 5.321 -29.910 1.00 65.19 72 SER A C 1
ATOM 533 O O . SER A 1 72 ? 3.537 4.819 -30.175 1.00 65.19 72 SER A O 1
ATOM 535 N N . SER A 1 73 ? 1.481 5.476 -30.825 1.00 67.19 73 SER A N 1
ATOM 536 C CA . SER A 1 73 ? 1.592 5.038 -32.229 1.00 67.19 73 SER A CA 1
ATOM 537 C C . SER A 1 73 ? 2.800 5.630 -32.971 1.00 67.19 73 SER A C 1
ATOM 539 O O . SER A 1 73 ? 3.177 5.132 -34.027 1.00 67.19 73 SER A O 1
ATOM 541 N N . ILE A 1 74 ? 3.428 6.667 -32.407 1.00 76.12 74 ILE A N 1
ATOM 542 C CA . ILE A 1 74 ? 4.626 7.325 -32.931 1.00 76.12 74 ILE A CA 1
ATOM 543 C C . ILE A 1 74 ? 5.937 6.736 -32.382 1.00 76.12 74 ILE A C 1
ATOM 545 O O . ILE A 1 74 ? 6.994 6.934 -32.975 1.00 76.12 74 ILE A O 1
ATOM 549 N N . MET A 1 75 ? 5.892 6.020 -31.251 1.00 67.00 75 MET A N 1
ATOM 550 C CA . MET A 1 75 ? 7.056 5.418 -30.593 1.00 67.00 75 MET A CA 1
ATOM 551 C C . MET A 1 75 ? 6.847 3.909 -30.395 1.00 67.00 75 MET A C 1
ATOM 553 O O . MET A 1 75 ? 6.485 3.481 -29.297 1.00 67.00 75 MET A O 1
ATOM 557 N N . PRO A 1 76 ? 7.127 3.090 -31.425 1.00 61.16 76 PRO A N 1
ATOM 558 C CA . PRO A 1 76 ? 6.815 1.658 -31.428 1.00 61.16 76 PRO A CA 1
ATOM 559 C C . PRO A 1 76 ? 7.564 0.822 -30.375 1.00 61.16 76 PRO A C 1
ATOM 561 O O . PRO A 1 76 ? 7.166 -0.304 -30.121 1.00 61.16 76 PRO A O 1
ATOM 564 N N . ALA A 1 77 ? 8.619 1.354 -29.746 1.00 68.38 77 ALA A N 1
ATOM 565 C CA . ALA A 1 77 ? 9.399 0.667 -28.705 1.00 68.38 77 ALA A CA 1
ATOM 566 C C . ALA A 1 77 ? 9.225 1.276 -27.297 1.00 68.38 77 ALA A C 1
ATOM 568 O O . ALA A 1 77 ? 9.993 0.965 -26.387 1.00 68.38 77 ALA A O 1
ATOM 569 N N . LYS A 1 78 ? 8.279 2.210 -27.113 1.00 70.81 78 LYS A N 1
ATOM 570 C CA . LYS A 1 78 ? 8.062 2.874 -25.822 1.00 70.81 78 LYS A CA 1
ATOM 571 C C . LYS A 1 78 ? 7.030 2.112 -24.995 1.00 70.81 78 LYS A C 1
ATOM 573 O O . LYS A 1 78 ? 5.834 2.232 -25.242 1.00 70.81 78 LYS A O 1
ATOM 578 N N . VAL A 1 79 ? 7.497 1.415 -23.966 1.00 75.19 79 VAL A N 1
ATOM 579 C CA . VAL A 1 79 ? 6.655 0.726 -22.978 1.00 75.19 79 VAL A CA 1
ATOM 580 C C . VAL A 1 79 ? 6.583 1.570 -21.710 1.00 75.19 79 VAL A C 1
ATOM 582 O O . VAL A 1 79 ? 7.612 1.908 -21.129 1.00 75.19 79 VAL A O 1
ATOM 585 N N . ASN A 1 80 ? 5.373 1.931 -21.274 1.00 81.88 80 ASN A N 1
ATOM 586 C CA . ASN A 1 80 ? 5.184 2.699 -20.041 1.00 81.88 80 ASN A CA 1
ATOM 587 C C . ASN A 1 80 ? 4.905 1.757 -18.852 1.00 81.88 80 ASN A C 1
ATOM 589 O O . ASN A 1 80 ? 4.079 0.849 -18.981 1.00 81.88 80 ASN A O 1
ATOM 593 N N . PRO A 1 81 ? 5.513 1.984 -17.674 1.0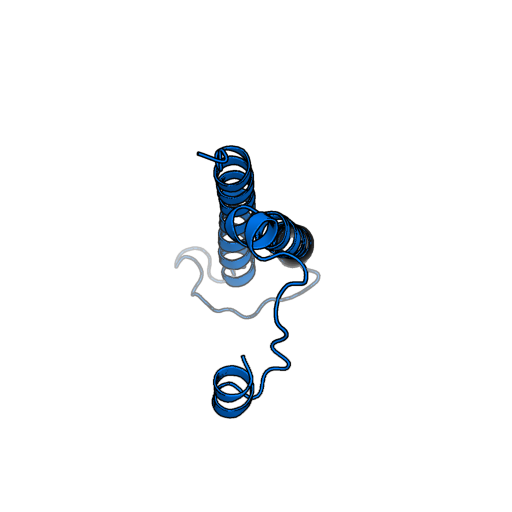0 87.81 81 PRO A N 1
ATOM 594 C CA . PRO A 1 81 ? 5.313 1.163 -16.479 1.00 87.81 81 PRO A CA 1
ATOM 595 C C . PRO A 1 81 ? 3.996 1.510 -15.754 1.00 87.81 81 PRO A C 1
ATOM 597 O O . PRO A 1 81 ? 3.992 1.939 -14.600 1.00 87.81 81 PRO A O 1
ATOM 600 N N . VAL A 1 82 ? 2.861 1.312 -16.429 1.00 90.12 82 VAL A N 1
ATOM 601 C CA . VAL A 1 82 ? 1.531 1.768 -15.975 1.00 90.12 82 VAL A CA 1
ATOM 602 C C . VAL A 1 82 ? 1.062 1.117 -14.670 1.00 90.12 82 VAL A C 1
ATOM 604 O O . VAL A 1 82 ? 0.382 1.755 -13.868 1.00 90.12 82 VAL A O 1
ATOM 607 N N . VAL A 1 83 ? 1.459 -0.134 -14.409 1.00 92.94 83 VAL A N 1
ATOM 608 C CA . VAL A 1 83 ? 1.119 -0.833 -13.158 1.00 92.94 83 VAL A CA 1
ATOM 609 C C . VAL A 1 83 ? 1.857 -0.223 -11.958 1.00 92.94 83 VAL A C 1
ATOM 611 O O . VAL A 1 83 ? 1.188 0.203 -11.017 1.00 92.94 83 VAL A O 1
ATOM 614 N N . PRO A 1 84 ? 3.198 -0.085 -11.970 1.00 92.94 84 PRO A N 1
ATOM 615 C CA . PRO A 1 84 ? 3.899 0.690 -10.946 1.00 92.94 84 PRO A CA 1
ATOM 616 C C . PRO A 1 84 ? 3.358 2.119 -10.756 1.00 92.94 84 PRO A C 1
ATOM 618 O O . PRO A 1 84 ? 3.342 2.632 -9.637 1.00 92.94 84 PRO A O 1
ATOM 621 N N . GLU A 1 85 ? 2.886 2.770 -11.824 1.00 94.19 85 GLU A N 1
ATOM 622 C CA . GLU A 1 85 ? 2.303 4.115 -11.754 1.00 94.19 85 GLU A CA 1
ATOM 623 C C . GLU A 1 85 ? 0.970 4.160 -11.008 1.00 94.19 85 GLU A C 1
ATOM 625 O O . GLU A 1 85 ? 0.812 4.992 -10.111 1.00 94.19 85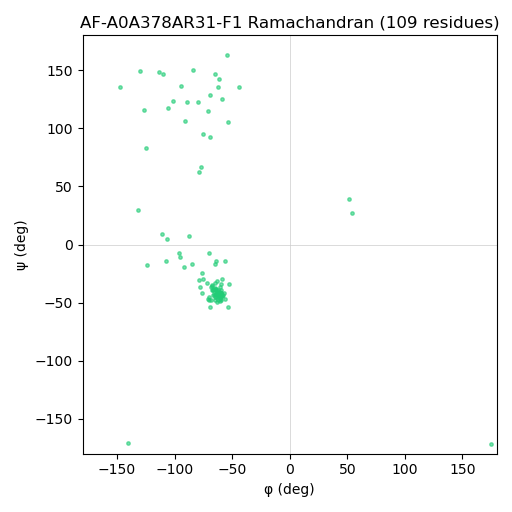 GLU A O 1
ATOM 630 N N . VAL A 1 86 ? 0.028 3.261 -11.316 1.00 95.62 86 VAL A N 1
ATOM 631 C CA . VAL A 1 86 ? -1.251 3.210 -10.591 1.00 95.62 86 VAL A CA 1
ATOM 632 C C . VAL A 1 86 ? -1.053 2.772 -9.139 1.00 95.62 86 VAL A C 1
ATOM 634 O O . VAL A 1 86 ? -1.690 3.325 -8.243 1.00 95.62 86 VAL A O 1
ATOM 637 N N . VAL A 1 87 ? -0.109 1.863 -8.867 1.00 96.62 87 VAL A N 1
ATOM 638 C CA . VAL A 1 87 ? 0.225 1.468 -7.489 1.00 96.62 87 VAL A CA 1
ATOM 639 C C . VAL A 1 87 ? 0.764 2.659 -6.696 1.00 96.62 87 VAL A C 1
ATOM 641 O O . VAL A 1 87 ? 0.338 2.870 -5.561 1.00 96.62 87 VAL A O 1
ATOM 644 N N . ASN A 1 88 ? 1.627 3.490 -7.287 1.00 97.19 88 ASN A N 1
ATOM 645 C CA . ASN A 1 88 ? 2.081 4.725 -6.645 1.00 97.19 88 ASN A CA 1
ATOM 646 C C . ASN A 1 88 ? 0.923 5.676 -6.315 1.00 97.19 88 ASN A C 1
ATOM 648 O O . ASN A 1 88 ? 0.877 6.208 -5.207 1.00 97.19 88 ASN A O 1
ATOM 652 N N . GLN A 1 89 ? -0.028 5.867 -7.235 1.00 97.56 89 GLN A N 1
ATOM 653 C CA . GLN A 1 89 ? -1.202 6.714 -6.990 1.00 97.56 89 GLN A CA 1
ATOM 654 C C . GLN A 1 89 ? -2.050 6.191 -5.821 1.00 97.56 89 GLN A C 1
ATOM 656 O O . GLN A 1 89 ? -2.460 6.971 -4.958 1.00 97.56 89 GLN A O 1
ATOM 661 N N . VAL A 1 90 ? -2.256 4.872 -5.740 1.00 97.62 90 VAL A N 1
ATOM 662 C CA . VAL A 1 90 ? -2.941 4.236 -4.604 1.00 97.62 90 VAL A CA 1
ATOM 663 C C . VAL A 1 90 ? -2.149 4.439 -3.311 1.00 97.62 90 VAL A C 1
ATOM 665 O O . VAL A 1 90 ? -2.737 4.801 -2.294 1.00 97.62 90 VAL A O 1
ATOM 668 N N . CYS A 1 91 ? -0.821 4.292 -3.339 1.00 97.19 91 CYS A N 1
ATOM 669 C CA . CYS A 1 91 ? 0.025 4.535 -2.168 1.00 97.19 91 CYS A CA 1
ATOM 670 C C . CYS A 1 91 ? -0.098 5.981 -1.666 1.00 97.19 91 CYS A C 1
ATOM 672 O O . CYS A 1 91 ? -0.245 6.196 -0.464 1.00 97.19 91 CYS A O 1
ATOM 674 N N . PHE A 1 92 ? -0.114 6.973 -2.563 1.00 97.38 92 PHE A N 1
ATOM 675 C CA . PHE A 1 92 ? -0.344 8.372 -2.186 1.00 97.38 92 PHE A CA 1
ATOM 676 C C . PHE A 1 92 ? -1.726 8.580 -1.570 1.00 97.38 92 PHE A C 1
ATOM 678 O O . PHE A 1 92 ? -1.856 9.295 -0.576 1.00 97.38 92 PHE A O 1
ATOM 685 N N . LYS A 1 93 ? -2.755 7.913 -2.107 1.00 97.62 93 LYS A N 1
ATOM 686 C CA . LYS 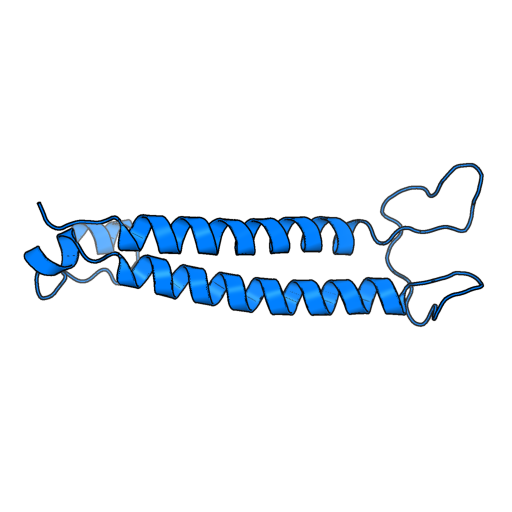A 1 93 ? -4.106 7.980 -1.548 1.00 97.62 93 LYS A CA 1
ATOM 687 C C . LYS A 1 93 ? -4.172 7.386 -0.140 1.00 97.62 93 LYS A C 1
ATOM 689 O O . LYS A 1 93 ? -4.770 8.002 0.734 1.00 97.62 93 LYS A O 1
ATOM 694 N N . VAL A 1 94 ? -3.519 6.247 0.099 1.00 97.25 94 VAL A N 1
ATOM 695 C CA . VAL A 1 94 ? -3.425 5.627 1.434 1.00 97.25 94 VAL A CA 1
ATOM 696 C C . VAL A 1 94 ? -2.721 6.559 2.421 1.00 97.25 94 VAL A C 1
ATOM 698 O O . VAL A 1 94 ? -3.205 6.744 3.530 1.00 97.25 94 VAL A O 1
ATOM 701 N N . ILE A 1 95 ? -1.621 7.202 2.023 1.00 96.69 95 ILE A N 1
ATOM 702 C CA . ILE A 1 95 ? -0.912 8.160 2.887 1.00 96.69 95 ILE A CA 1
ATOM 703 C C . ILE A 1 95 ? -1.798 9.375 3.215 1.00 96.69 95 ILE A C 1
ATOM 705 O O . ILE A 1 95 ? -1.829 9.822 4.359 1.00 96.69 95 ILE A O 1
ATOM 709 N N . GLY A 1 96 ? -2.557 9.887 2.242 1.00 97.00 96 GLY A N 1
ATOM 710 C CA . GLY A 1 96 ? -3.526 10.959 2.487 1.00 97.00 96 GLY A CA 1
ATOM 711 C C . GLY A 1 96 ? -4.632 10.536 3.458 1.00 97.00 96 GLY A C 1
ATOM 712 O O . GLY A 1 96 ? -4.915 11.251 4.417 1.00 97.00 96 GLY A O 1
ATOM 713 N N . ASN A 1 97 ? -5.196 9.340 3.263 1.00 96.81 97 ASN A N 1
ATOM 714 C CA . ASN A 1 97 ? -6.210 8.782 4.156 1.00 96.81 97 ASN A CA 1
ATOM 715 C C . ASN A 1 97 ? -5.684 8.616 5.592 1.00 96.81 97 ASN A C 1
ATOM 717 O O . ASN A 1 97 ? -6.435 8.844 6.531 1.00 96.81 97 ASN A O 1
ATOM 721 N N . ASP A 1 98 ? -4.400 8.292 5.777 1.00 96.62 98 ASP A N 1
ATOM 722 C CA . ASP A 1 98 ? -3.775 8.178 7.104 1.00 96.62 98 ASP A CA 1
ATOM 723 C C . ASP A 1 98 ? -3.822 9.489 7.881 1.00 96.62 98 ASP A C 1
ATOM 725 O O . ASP A 1 98 ? -4.136 9.509 9.070 1.00 96.62 98 ASP A O 1
ATOM 729 N N . THR A 1 99 ? -3.579 10.599 7.185 1.00 95.19 99 THR A N 1
ATOM 730 C CA . THR A 1 99 ? -3.696 11.931 7.783 1.00 95.19 99 THR A CA 1
ATOM 731 C C . THR A 1 99 ? -5.146 12.211 8.161 1.00 95.19 99 THR A C 1
ATOM 733 O O . THR A 1 99 ? -5.410 12.665 9.270 1.00 95.19 99 THR A O 1
ATOM 736 N N . THR A 1 100 ? -6.102 11.874 7.290 1.00 94.94 100 THR A N 1
ATOM 737 C CA . THR A 1 100 ? -7.533 12.024 7.587 1.00 94.94 100 THR A CA 1
ATOM 738 C C . THR A 1 100 ? -7.961 11.200 8.803 1.00 94.94 100 THR A C 1
ATOM 740 O O . THR A 1 100 ? -8.624 11.740 9.681 1.00 94.94 100 THR A O 1
ATOM 743 N N . VAL A 1 101 ? -7.558 9.929 8.893 1.00 93.69 101 VAL A N 1
ATOM 744 C CA . VAL A 1 101 ? -7.871 9.049 10.033 1.00 93.69 101 VAL A CA 1
ATOM 745 C C . VAL A 1 101 ? -7.245 9.576 11.319 1.00 93.69 101 VAL A C 1
ATOM 747 O O . VAL A 1 101 ? -7.904 9.585 12.355 1.00 93.69 101 VAL A O 1
ATOM 750 N N . THR A 1 102 ? -6.004 10.059 11.254 1.00 93.00 102 THR A N 1
ATOM 751 C CA . THR A 1 102 ? -5.312 10.628 12.418 1.00 93.00 102 THR A CA 1
ATOM 752 C C . THR A 1 102 ? -6.049 11.857 12.950 1.00 93.00 102 THR A C 1
ATOM 754 O O . THR A 1 102 ? -6.324 11.928 14.142 1.00 93.00 102 THR A O 1
ATOM 757 N N . MET A 1 103 ? -6.423 12.794 12.072 1.00 93.38 103 MET A N 1
ATOM 758 C CA . MET A 1 103 ? -7.166 13.996 12.473 1.00 93.38 103 MET A CA 1
ATOM 759 C C . MET A 1 103 ? -8.579 13.659 12.966 1.00 93.38 103 MET A C 1
ATOM 761 O O . MET A 1 103 ? -9.039 14.228 13.947 1.00 93.38 103 MET A O 1
ATOM 765 N N . ALA A 1 104 ? -9.261 12.706 12.324 1.00 91.12 104 ALA A N 1
ATOM 766 C CA . ALA A 1 104 ? -10.581 12.263 12.766 1.00 91.12 104 ALA A CA 1
ATOM 767 C C . ALA A 1 104 ? -10.535 11.612 14.156 1.00 91.12 104 ALA A C 1
ATOM 769 O O . ALA A 1 104 ? -11.435 11.838 14.954 1.00 91.12 104 ALA A O 1
ATOM 770 N N . SER A 1 105 ? -9.488 10.833 14.440 1.00 87.81 105 SER A N 1
ATOM 771 C CA . SER A 1 105 ? -9.316 10.160 15.733 1.00 87.81 105 SER A CA 1
ATOM 772 C C . SER A 1 105 ? -8.956 11.138 16.852 1.00 87.81 105 SER A C 1
ATOM 774 O O . SER A 1 105 ? -9.370 10.929 17.983 1.00 87.81 105 SER A O 1
ATOM 776 N N . GLU A 1 106 ? -8.214 12.208 16.550 1.00 88.12 106 GLU A N 1
ATOM 777 C CA . GLU A 1 106 ? -7.925 13.281 17.514 1.00 88.12 106 GLU A CA 1
ATOM 778 C C . GLU A 1 106 ? -9.183 14.082 17.870 1.00 88.12 106 GLU A C 1
ATOM 780 O O . GLU A 1 106 ? -9.409 14.385 19.038 1.00 88.12 106 GLU A O 1
ATOM 785 N N . ALA A 1 107 ? -10.047 14.347 16.888 1.00 85.69 107 ALA A N 1
ATOM 786 C CA . ALA A 1 107 ? -11.272 15.112 17.092 1.00 85.69 107 ALA A CA 1
ATOM 787 C C . ALA A 1 107 ? -12.352 14.372 17.908 1.00 85.69 107 ALA A C 1
ATOM 789 O O . ALA A 1 107 ? -13.373 14.979 18.252 1.00 85.69 107 ALA A O 1
ATOM 790 N N . VAL A 1 108 ? -12.165 13.083 18.225 1.00 72.31 108 VAL A N 1
ATOM 791 C CA . VAL A 1 108 ? -13.073 12.333 19.103 1.00 72.31 108 VAL A CA 1
ATOM 792 C C . VAL A 1 108 ? -12.932 12.864 20.528 1.00 72.31 108 VAL A C 1
ATOM 794 O O . VAL A 1 108 ? -12.086 12.451 21.314 1.00 72.31 108 VAL A O 1
ATOM 797 N N . SER A 1 109 ? -13.786 13.833 20.848 1.00 51.28 109 SER A N 1
ATOM 798 C CA . SER A 1 109 ? -13.939 14.381 22.188 1.00 51.28 109 SER A CA 1
ATOM 799 C C . SER A 1 109 ? -14.990 13.579 22.948 1.00 51.28 109 SER A C 1
ATOM 801 O O . SER A 1 109 ? -16.141 13.484 22.519 1.00 51.28 109 SER A O 1
ATOM 803 N N . CYS A 1 110 ? -14.583 13.031 24.091 1.00 43.69 110 CYS A N 1
ATOM 804 C CA . CYS A 1 110 ? -15.462 12.460 25.105 1.00 43.69 110 CYS A CA 1
ATOM 805 C C . CYS A 1 110 ? -16.513 13.520 25.495 1.00 43.69 110 CYS A C 1
ATOM 807 O O . CYS A 1 110 ? -16.167 14.520 26.126 1.00 43.69 110 CYS A O 1
ATOM 809 N N . SER A 1 111 ? -17.756 13.346 25.033 1.00 37.41 111 SER A N 1
ATOM 810 C CA . SER A 1 111 ? -18.925 14.156 25.414 1.00 37.41 111 SER A CA 1
ATOM 811 C C . SER A 1 111 ? -19.839 13.326 26.296 1.00 37.41 111 SER A C 1
ATOM 813 O O . SER A 1 111 ? -20.084 12.162 25.905 1.00 37.41 111 SER A O 1
#

Sequence (111 aa):
MQKLAEVSNLPVVPAEDLIEATSDCGAYVMVHSSLKRLAVKLSKICNDLRLLSSGPRAGLNEINLPELQAGSSIMPAKVNPVVPEVVNQVCFKVIGNDTTVTMASEAVSCS

InterPro domains:
  IPR000362 Fumarate lyase family [PR00149] (25-52)
  IPR000362 Fumarate lyase family [PR00149] (71-87)
  IPR008948 L-Aspartase-like [SSF48557] (2-107)
  IPR020557 Fumarate lyase, conserved site [PS00163] (71-80)
  IPR022761 Fumarate lyase, N-terminal [PF00206] (2-96)
  IPR051546 Class-II Aspartate Ammonia-Lyase [PTHR42696] (2-107)

Secondary structure (DSSP, 8-state):
-HHHHHHHTS-----S-HHHHHH--HHHHHHHHHHHHHHHHHHHHHHHHHHHT--SSSS---S-----S---TT-TT----HHHHHHHHHHHHHHHHHHHHHHHHHT----

pLDDT: mean 86.64, std 11.66, range [37.41, 97.62]

Foldseek 3Di:
DVVVCVVVVDPDDDDPDPLCVVLDPPVVLVVLVVVLVVLVVLLVVLVVVQQCCPDDPPGNNNDHDDQPDQDDPVDRPDGHSVVSVVSNVVSVVSNVVSVVSVVVSVPRDDD

Nearest PDB structures (foldseek):
  3ocf-assembly1_D  TM=9.744E-01  e=5.516E-09  Brucella abortus 2308
  3oce-assembly1_C  TM=9.843E-01  e=8.243E-09  Brucella abortus 2308
  3ocf-assembly1_A  TM=9.734E-01  e=1.304E-08  Brucella abortus 2308
  3ocf-assembly1_C  TM=9.699E-01  e=1.163E-08  Brucella abortus 2308
  3e04-assembly1_C  TM=9.645E-01  e=4.045E-06  Homo sapiens

Solvent-accessible surface area (backbone atoms only — not comparable to full-atom values): 6579 Å² total; per-residue (Å²): 89,70,72,54,21,68,75,67,75,44,97,60,72,80,70,93,48,66,74,56,62,73,64,61,44,62,68,59,47,53,54,41,52,54,51,36,56,51,28,56,54,52,33,49,54,30,50,48,53,49,50,36,39,24,54,85,85,88,48,68,52,76,46,86,74,80,81,84,56,86,38,58,94,88,39,92,75,43,69,68,64,58,66,43,50,53,51,35,53,51,26,53,49,48,47,52,47,41,54,52,49,45,55,56,46,66,66,59,68,92,123

Radius of gyration: 22.16 Å; Cα contacts (8 Å, |Δi|>4): 89; chains: 1; bounding box: 42×33×63 Å